Protein AF-A0A3M1HVM3-F1 (afdb_monomer_lite)

Foldseek 3Di:
DPPPPDPVVLVVVLVVVLVVLCCCQLPVVCVVVPDDPPCNVVSNVVSVVVNVVSVPCSPVSVVVVVVVVVVVVVVVVVCVVVVVVCCCVVPVVVVVVVCVVVVDDPPPPDDDPPDPDPDDDDDDDDPCPVVPPD

Sequence (134 aa):
MELEVNEKVLKQFGLTLAGILAGVLGVILPSLRAESLAWKPVWVALGAAFGLWAWIAPGSLAGVYRGWMRVAHLISGVVNRVFLAVLFFGMITPIGLVRRLRNRDPLGLAWDPEAKSYRVPSCAREKDHFRRMF

Secondary structure (DSSP, 8-state):
------HHHHHHHHHHHHHHHHHIIIIIHHHHSTT-TTSHHHHHHHHHHHHHHHHH-HHHHHHHHHHHHHHHHHHHHHHHHHHHHHHIIIIIHHHHHHHHHTT--TT--S--TT-S--PPPPP---GGGGGG--

pLDDT: mean 73.12, std 12.64, range [44.16, 96.69]

Radius of gyration: 31.17 Å; chains: 1; bounding box: 80×46×60 Å

Structure (mmCIF, N/CA/C/O backbone):
data_AF-A0A3M1HVM3-F1
#
_entry.id   AF-A0A3M1HVM3-F1
#
loop_
_atom_site.group_PDB
_atom_site.id
_atom_site.type_symbol
_atom_site.label_atom_id
_atom_site.label_alt_id
_atom_site.label_comp_id
_atom_site.label_asym_id
_atom_site.label_entity_id
_atom_site.label_seq_id
_atom_site.pdbx_PDB_ins_code
_atom_site.Cartn_x
_atom_site.Cartn_y
_atom_site.Cartn_z
_atom_site.occupancy
_atom_site.B_iso_or_equiv
_atom_site.auth_seq_id
_atom_site.auth_comp_id
_atom_site.auth_asym_id
_atom_site.auth_atom_id
_atom_site.pdbx_PDB_model_num
ATOM 1 N N . MET A 1 1 ? -8.942 5.603 -16.945 1.00 44.16 1 MET A N 1
ATOM 2 C CA . MET A 1 1 ? -7.733 6.339 -16.533 1.00 44.16 1 MET A CA 1
ATOM 3 C C . MET A 1 1 ? -6.738 6.174 -17.665 1.00 44.16 1 MET A C 1
ATOM 5 O O . MET A 1 1 ? -6.120 5.121 -17.770 1.00 44.16 1 MET A O 1
ATOM 9 N N . GLU A 1 2 ? -6.732 7.119 -18.603 1.00 46.44 2 GLU A N 1
ATOM 10 C CA . GLU A 1 2 ? -5.780 7.113 -19.715 1.00 46.44 2 GLU A CA 1
ATOM 11 C C . GLU A 1 2 ? -4.382 7.284 -19.126 1.00 46.44 2 GLU A C 1
ATOM 13 O O . GLU A 1 2 ? -4.108 8.240 -18.406 1.00 46.44 2 GLU A O 1
ATOM 18 N N . LEU A 1 3 ? -3.525 6.287 -19.331 1.00 57.34 3 LEU A N 1
ATOM 19 C CA . LEU A 1 3 ? -2.133 6.364 -18.920 1.00 57.34 3 LEU A CA 1
ATOM 20 C C . LEU A 1 3 ? -1.447 7.299 -19.915 1.00 57.34 3 LEU A C 1
ATOM 22 O O . LEU A 1 3 ? -0.953 6.833 -20.941 1.00 57.34 3 LEU A O 1
ATOM 26 N N . GLU A 1 4 ? -1.462 8.606 -19.654 1.00 57.22 4 GLU A N 1
ATOM 27 C CA . GLU A 1 4 ? -0.633 9.552 -20.397 1.00 57.22 4 GLU A CA 1
ATOM 28 C C . GLU A 1 4 ? 0.832 9.191 -20.140 1.00 57.22 4 GLU A C 1
ATOM 30 O O . GLU A 1 4 ? 1.435 9.538 -19.121 1.00 57.22 4 GLU A O 1
ATOM 35 N N . VAL A 1 5 ? 1.397 8.397 -21.047 1.00 62.09 5 VAL A N 1
ATOM 36 C CA . VAL A 1 5 ? 2.796 7.987 -20.998 1.00 62.09 5 VAL A CA 1
ATOM 37 C C . VAL A 1 5 ? 3.635 9.212 -21.348 1.00 62.09 5 VAL A C 1
ATOM 39 O O . VAL A 1 5 ? 3.932 9.478 -22.508 1.00 62.09 5 VAL A O 1
ATOM 42 N N . ASN A 1 6 ? 3.983 9.985 -20.323 1.00 71.62 6 ASN A N 1
ATOM 43 C CA . ASN A 1 6 ? 4.845 11.149 -20.448 1.00 71.62 6 ASN A CA 1
ATOM 44 C C . ASN A 1 6 ? 6.315 10.705 -20.491 1.00 71.62 6 ASN A C 1
ATOM 46 O O . ASN A 1 6 ? 6.763 9.890 -19.679 1.00 71.62 6 ASN A O 1
ATOM 50 N N . GLU A 1 7 ? 7.091 11.275 -21.409 1.00 70.94 7 GLU A N 1
ATOM 51 C CA . GLU A 1 7 ? 8.515 10.980 -21.580 1.00 70.94 7 GLU A CA 1
ATOM 52 C C . GLU A 1 7 ? 9.320 11.184 -20.281 1.00 70.94 7 GLU A C 1
ATOM 54 O O . GLU A 1 7 ? 10.226 10.404 -19.977 1.00 70.94 7 GLU A O 1
ATOM 59 N N . LYS A 1 8 ? 8.949 12.177 -19.459 1.00 73.50 8 LYS A N 1
ATOM 60 C CA . LYS A 1 8 ? 9.566 12.407 -18.140 1.00 73.50 8 LYS A CA 1
ATOM 61 C C . LYS A 1 8 ? 9.328 11.243 -17.177 1.00 73.50 8 LYS A C 1
ATOM 63 O O . LYS A 1 8 ? 10.256 10.821 -16.492 1.00 73.50 8 LYS A O 1
ATOM 68 N N . VAL A 1 9 ? 8.108 10.701 -17.157 1.00 72.25 9 VAL A N 1
ATOM 69 C CA . VAL A 1 9 ? 7.723 9.577 -16.287 1.00 72.25 9 VAL A CA 1
ATOM 70 C C . VAL A 1 9 ? 8.465 8.309 -16.698 1.00 72.25 9 VAL A C 1
ATOM 72 O O . VAL A 1 9 ? 8.978 7.592 -15.841 1.00 72.25 9 VAL A O 1
ATOM 75 N N . LEU A 1 10 ? 8.600 8.063 -18.004 1.00 72.00 10 LEU A N 1
ATOM 76 C CA . LEU A 1 10 ? 9.341 6.912 -18.515 1.00 72.00 10 LEU A CA 1
ATOM 77 C C . LEU A 1 10 ? 10.839 6.996 -18.181 1.00 72.00 10 LEU A C 1
ATOM 79 O O . LEU A 1 10 ? 11.426 6.003 -17.751 1.00 72.00 10 LEU A O 1
ATOM 83 N N . LYS A 1 11 ? 11.443 8.187 -18.307 1.00 71.94 11 LYS A N 1
ATOM 84 C CA . LYS A 1 11 ? 12.842 8.426 -17.914 1.00 71.94 11 LYS A CA 1
ATOM 85 C C . LYS A 1 11 ? 13.051 8.242 -16.412 1.00 71.94 11 LYS A C 1
ATOM 87 O O . LYS A 1 11 ? 14.012 7.593 -16.016 1.00 71.94 11 LYS A O 1
ATOM 92 N N . GLN A 1 12 ? 12.147 8.755 -15.579 1.00 75.25 12 GLN A N 1
ATOM 93 C CA . GLN A 1 12 ? 12.228 8.612 -14.123 1.00 75.25 12 GLN A CA 1
ATOM 94 C C . GLN A 1 12 ? 12.024 7.158 -13.669 1.00 75.25 12 GLN A C 1
ATOM 96 O O . GLN A 1 12 ? 12.731 6.684 -12.778 1.00 75.25 12 GLN A O 1
ATOM 101 N N . PHE A 1 13 ? 11.118 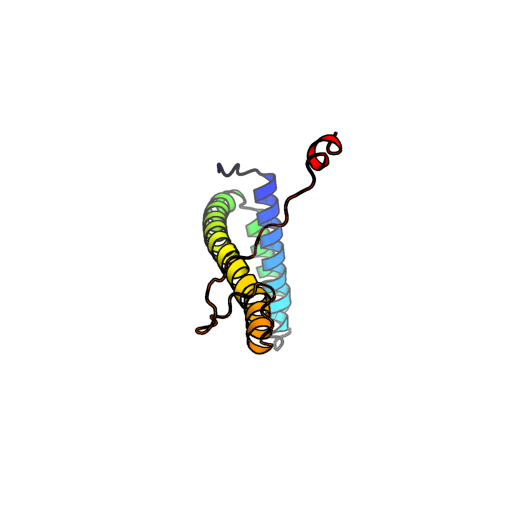6.417 -14.313 1.00 73.75 13 PHE A N 1
ATOM 102 C CA . PHE A 1 13 ? 10.969 4.977 -14.095 1.00 73.75 13 PHE A CA 1
ATOM 103 C C . PHE A 1 13 ? 12.235 4.209 -14.504 1.00 73.75 13 PHE A C 1
ATOM 105 O O . PHE A 1 13 ? 12.733 3.394 -13.734 1.00 73.75 13 PHE A O 1
ATOM 112 N N . GLY A 1 14 ? 12.803 4.512 -15.676 1.00 70.81 14 GLY A N 1
ATOM 113 C CA . GLY A 1 14 ? 14.064 3.922 -16.129 1.00 70.81 14 GLY A CA 1
ATOM 114 C C . GLY A 1 14 ? 15.223 4.197 -15.167 1.00 70.81 14 GLY A C 1
ATOM 115 O O . GLY A 1 14 ? 15.937 3.271 -14.799 1.00 70.81 14 GLY A O 1
ATOM 116 N N . LEU A 1 15 ? 15.361 5.438 -14.687 1.00 75.56 15 LEU A N 1
ATOM 117 C CA . LEU A 1 15 ? 16.385 5.844 -13.713 1.00 75.56 15 LEU A CA 1
ATOM 118 C C . LEU A 1 15 ? 16.221 5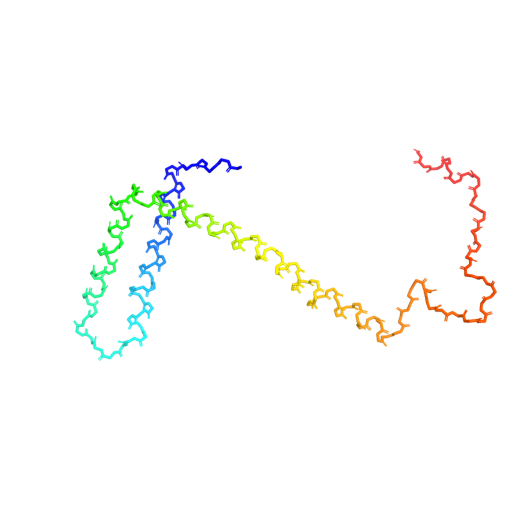.161 -12.351 1.00 75.56 15 LEU A C 1
ATOM 120 O O . LEU A 1 15 ? 17.204 4.698 -11.778 1.00 75.56 15 LEU A O 1
ATOM 124 N N . THR A 1 16 ? 14.994 5.076 -11.831 1.00 78.50 16 THR A N 1
ATOM 125 C CA . THR A 1 16 ? 14.725 4.403 -10.548 1.00 78.50 16 THR A CA 1
ATOM 126 C C . THR A 1 16 ? 14.969 2.901 -10.645 1.00 78.50 16 THR A C 1
ATOM 128 O O . THR A 1 16 ? 15.641 2.339 -9.780 1.00 78.50 16 THR A O 1
ATOM 131 N N . LEU A 1 17 ? 14.513 2.256 -11.722 1.00 71.56 17 LEU A N 1
ATOM 132 C CA . LEU A 1 17 ? 14.756 0.836 -11.966 1.00 71.56 17 LEU A CA 1
ATOM 133 C C . LEU A 1 17 ? 16.249 0.541 -12.175 1.00 71.56 17 LEU A C 1
ATOM 135 O O . LEU A 1 17 ? 16.763 -0.416 -11.599 1.00 71.56 17 LEU A O 1
ATOM 139 N N . ALA A 1 18 ? 16.956 1.38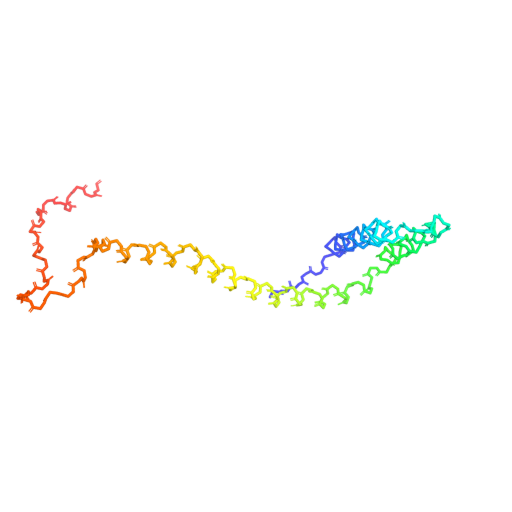0 -12.937 1.00 68.69 18 ALA A N 1
ATOM 140 C CA . ALA A 1 18 ? 18.398 1.268 -13.137 1.00 68.69 18 ALA A CA 1
ATOM 141 C C . ALA A 1 18 ? 19.170 1.466 -11.826 1.00 68.69 18 ALA A C 1
ATOM 143 O O . ALA A 1 18 ? 20.089 0.701 -11.554 1.00 68.69 18 ALA A O 1
ATOM 144 N N . GLY A 1 19 ? 18.774 2.427 -10.985 1.00 75.00 19 GLY A N 1
ATOM 145 C CA . GLY A 1 19 ? 19.372 2.638 -9.665 1.00 75.00 19 GLY A CA 1
ATOM 146 C C . GLY A 1 19 ? 19.176 1.442 -8.730 1.00 75.00 19 GLY A C 1
ATOM 147 O O . GLY A 1 19 ? 20.132 0.995 -8.097 1.00 75.00 19 GLY A O 1
ATOM 148 N N . ILE A 1 20 ? 17.966 0.871 -8.693 1.00 72.19 20 ILE A N 1
ATOM 149 C CA . ILE A 1 20 ? 17.671 -0.334 -7.901 1.00 72.19 20 ILE A CA 1
ATOM 150 C C . ILE A 1 20 ? 18.481 -1.526 -8.420 1.00 72.19 20 ILE A C 1
ATOM 152 O O . ILE A 1 20 ? 19.136 -2.205 -7.633 1.00 72.19 20 ILE A O 1
ATOM 156 N N . LEU A 1 21 ? 18.483 -1.772 -9.732 1.00 67.50 21 LEU A N 1
ATOM 157 C CA . LEU A 1 21 ? 19.240 -2.871 -10.332 1.00 67.50 21 LEU A CA 1
ATOM 158 C C . LEU A 1 21 ? 20.747 -2.704 -10.124 1.00 67.50 21 LEU A C 1
ATOM 160 O O . LEU A 1 21 ? 21.403 -3.668 -9.742 1.00 67.50 21 LEU A O 1
ATOM 164 N N . ALA A 1 22 ? 21.290 -1.500 -10.303 1.00 68.81 22 ALA A N 1
ATOM 165 C CA . ALA A 1 22 ? 22.701 -1.209 -10.063 1.00 68.81 22 ALA A CA 1
ATOM 166 C C . ALA A 1 22 ? 23.080 -1.388 -8.586 1.00 68.81 22 ALA A C 1
ATOM 168 O O . ALA A 1 22 ? 24.133 -1.950 -8.296 1.00 68.81 22 ALA A O 1
ATOM 169 N N . GLY A 1 23 ? 22.221 -0.987 -7.645 1.00 69.69 23 GLY A N 1
ATOM 170 C CA . GLY A 1 23 ? 22.440 -1.228 -6.217 1.00 69.69 23 GLY A CA 1
ATOM 171 C C . GLY A 1 23 ? 22.384 -2.716 -5.855 1.00 69.69 23 GLY A C 1
ATOM 172 O O . GLY A 1 23 ? 23.275 -3.236 -5.183 1.00 69.69 23 GLY A O 1
ATOM 173 N N . VAL A 1 24 ? 21.373 -3.442 -6.339 1.00 67.75 24 VAL A N 1
ATOM 174 C CA . VAL A 1 24 ? 21.189 -4.868 -6.023 1.00 67.75 24 VAL A CA 1
ATOM 175 C C . VAL A 1 24 ? 22.273 -5.734 -6.673 1.00 67.75 24 VAL A C 1
ATOM 177 O O . VAL A 1 24 ? 22.905 -6.539 -5.988 1.00 67.75 24 VAL A O 1
ATOM 180 N N . LEU A 1 25 ? 22.528 -5.560 -7.972 1.00 64.12 25 LEU A N 1
ATOM 181 C CA . LEU A 1 25 ? 23.525 -6.339 -8.718 1.00 64.12 25 LEU A CA 1
ATOM 182 C C . LEU A 1 25 ? 24.958 -5.877 -8.435 1.00 64.12 25 LEU A C 1
ATOM 184 O O . LEU A 1 25 ? 25.861 -6.707 -8.392 1.00 64.12 25 LEU A O 1
ATOM 188 N N . GLY A 1 26 ? 25.170 -4.574 -8.238 1.00 63.25 26 GLY A N 1
ATOM 189 C CA . GLY A 1 26 ? 26.498 -3.987 -8.058 1.00 63.25 26 GLY A CA 1
ATOM 190 C C . GLY A 1 26 ? 26.996 -3.959 -6.615 1.00 63.25 26 GLY A C 1
ATOM 191 O O . GLY A 1 26 ? 28.206 -3.976 -6.408 1.00 63.25 26 GLY A O 1
ATOM 192 N N . VAL A 1 27 ? 26.106 -3.943 -5.616 1.00 64.56 27 VAL A N 1
ATOM 193 C CA . VAL A 1 27 ? 26.496 -3.820 -4.197 1.00 64.56 27 VAL A CA 1
ATOM 194 C C . VAL A 1 27 ? 26.044 -5.025 -3.378 1.00 64.56 27 VAL A C 1
ATOM 196 O O . VAL A 1 27 ? 26.859 -5.616 -2.673 1.00 64.56 27 VAL A O 1
ATOM 199 N N . ILE A 1 28 ? 24.779 -5.443 -3.484 1.00 62.66 28 ILE A N 1
ATOM 200 C CA . ILE A 1 28 ? 24.196 -6.454 -2.580 1.00 62.66 28 ILE A CA 1
ATOM 201 C C . ILE A 1 28 ? 24.640 -7.879 -2.948 1.00 62.66 28 ILE A C 1
ATOM 203 O O . ILE A 1 28 ? 25.125 -8.616 -2.091 1.00 62.66 28 ILE A O 1
ATOM 207 N N . LEU A 1 29 ? 24.543 -8.263 -4.223 1.00 61.84 29 LEU A N 1
ATOM 208 C CA . LEU A 1 29 ? 24.995 -9.571 -4.721 1.00 61.84 29 LEU A CA 1
ATOM 209 C C . LEU A 1 29 ? 26.490 -9.863 -4.472 1.00 61.84 29 LEU A C 1
ATOM 211 O O . LEU A 1 29 ? 26.797 -10.951 -3.977 1.00 61.84 29 LEU A O 1
ATOM 215 N N . PRO A 1 30 ? 27.427 -8.936 -4.753 1.00 61.19 30 PRO A N 1
ATOM 216 C CA . PRO A 1 30 ? 28.842 -9.161 -4.465 1.00 61.19 30 PRO A CA 1
ATOM 217 C C . PRO A 1 30 ? 29.168 -9.115 -2.967 1.00 61.19 30 PRO A C 1
ATOM 219 O O . PRO A 1 30 ? 30.098 -9.796 -2.542 1.00 61.19 30 PRO A O 1
ATOM 222 N N . SER A 1 31 ? 28.395 -8.382 -2.158 1.00 61.62 31 SER A N 1
ATOM 223 C CA . SER A 1 31 ? 28.558 -8.380 -0.695 1.00 61.62 31 SER A CA 1
ATOM 224 C C . SER A 1 31 ? 28.142 -9.704 -0.044 1.00 61.62 31 SER A C 1
ATOM 226 O O . SER A 1 31 ? 28.668 -10.052 1.007 1.00 61.62 31 SER A O 1
ATOM 228 N N . LEU A 1 32 ? 27.243 -10.471 -0.674 1.00 62.62 32 LEU A N 1
ATOM 229 C CA . LEU A 1 32 ? 26.802 -11.786 -0.187 1.00 62.62 32 LEU A CA 1
ATOM 230 C C . LEU A 1 32 ? 27.644 -12.963 -0.716 1.00 62.62 32 LEU A C 1
ATOM 232 O O . LEU A 1 32 ? 27.582 -14.052 -0.154 1.00 62.62 32 LEU A O 1
ATOM 236 N N . ARG A 1 33 ? 28.432 -12.771 -1.784 1.00 58.69 33 ARG A N 1
ATOM 237 C CA . ARG A 1 33 ? 29.336 -13.789 -2.364 1.00 58.69 33 ARG A CA 1
ATOM 238 C C . ARG A 1 33 ? 30.806 -13.358 -2.316 1.00 58.69 33 ARG A C 1
ATOM 240 O O . ARG A 1 33 ? 31.551 -13.501 -3.286 1.00 58.69 33 ARG A O 1
ATOM 247 N N . ALA A 1 34 ? 31.222 -12.798 -1.187 1.00 55.69 34 ALA A N 1
ATOM 248 C CA . ALA A 1 34 ? 32.578 -12.315 -0.973 1.00 55.69 34 ALA A CA 1
ATOM 249 C C . ALA A 1 34 ? 33.557 -13.456 -0.629 1.00 55.69 34 ALA A C 1
ATOM 251 O O . ALA A 1 34 ? 33.963 -13.584 0.515 1.00 55.69 34 ALA A O 1
ATOM 252 N N . GLU A 1 35 ? 33.968 -14.254 -1.619 1.00 54.28 35 GLU A N 1
ATOM 253 C CA . GLU A 1 35 ? 35.115 -15.184 -1.475 1.00 54.28 35 GLU A CA 1
ATOM 254 C C . GLU A 1 35 ? 36.134 -15.081 -2.631 1.00 54.28 35 GLU A C 1
ATOM 256 O O . GLU A 1 35 ? 37.256 -15.555 -2.502 1.00 54.28 35 GLU A O 1
ATOM 261 N N . SER A 1 36 ? 35.833 -14.412 -3.757 1.00 48.88 36 SER A N 1
ATOM 262 C CA . SER A 1 36 ? 36.808 -14.263 -4.855 1.00 48.88 36 SER A CA 1
ATOM 263 C C . SER A 1 36 ? 36.989 -12.799 -5.280 1.00 48.88 36 SER A C 1
ATOM 265 O O . SER A 1 36 ? 36.157 -12.164 -5.929 1.00 48.88 36 SER A O 1
ATOM 267 N N . LEU A 1 37 ? 38.118 -12.228 -4.853 1.00 52.50 37 LEU A N 1
ATOM 268 C CA . LEU A 1 37 ? 38.507 -10.830 -5.066 1.00 52.50 37 LEU A CA 1
ATOM 269 C C . LEU A 1 37 ? 38.830 -10.517 -6.546 1.00 52.50 37 LEU A C 1
ATOM 271 O O . LEU A 1 37 ? 38.874 -9.351 -6.928 1.00 52.50 37 LEU A O 1
ATOM 275 N N . ALA A 1 38 ? 38.991 -11.541 -7.393 1.00 59.09 38 ALA A N 1
ATOM 276 C CA . ALA A 1 38 ? 39.436 -11.415 -8.783 1.00 59.09 38 ALA A CA 1
ATOM 277 C C . ALA A 1 38 ? 38.325 -11.059 -9.795 1.00 59.09 38 ALA A C 1
ATOM 279 O O . ALA A 1 38 ? 38.620 -10.491 -10.844 1.00 59.09 38 ALA A O 1
ATOM 280 N N . TRP A 1 39 ? 37.046 -11.341 -9.506 1.00 55.25 39 TRP A N 1
ATOM 281 C CA . TRP A 1 39 ? 35.943 -11.108 -10.460 1.00 55.25 39 TRP A CA 1
ATOM 282 C C . TRP A 1 39 ? 35.096 -9.859 -10.196 1.00 55.25 39 TRP A C 1
ATOM 284 O O . TRP A 1 39 ? 34.221 -9.534 -10.999 1.00 55.25 39 TRP A O 1
ATOM 294 N N . LYS A 1 40 ? 35.396 -9.091 -9.142 1.00 55.97 40 LYS A N 1
ATOM 295 C CA . LYS A 1 40 ? 34.717 -7.820 -8.828 1.00 55.97 40 LYS A CA 1
ATOM 296 C C . LYS A 1 40 ? 34.581 -6.838 -10.012 1.00 55.97 40 LYS A C 1
ATOM 298 O O . LYS A 1 40 ? 33.478 -6.321 -10.182 1.00 55.97 40 LYS A O 1
ATOM 303 N N . PRO A 1 41 ? 35.601 -6.587 -10.864 1.00 62.88 41 PRO A N 1
ATOM 304 C CA . PRO A 1 41 ? 35.450 -5.623 -11.958 1.00 62.88 41 PRO A CA 1
ATOM 305 C C . PRO A 1 41 ? 34.505 -6.109 -13.066 1.00 62.88 41 PRO A C 1
ATOM 307 O O . PRO A 1 41 ? 33.835 -5.292 -13.688 1.00 62.88 41 PRO A O 1
ATOM 310 N N . VAL A 1 42 ? 34.385 -7.425 -13.279 1.00 64.19 42 VAL A N 1
ATOM 311 C CA . VAL A 1 42 ? 33.488 -8.002 -14.297 1.00 64.19 42 VAL A CA 1
ATOM 312 C C . VAL A 1 42 ? 32.027 -7.832 -13.890 1.00 64.19 42 VAL A C 1
ATOM 314 O O . VAL A 1 42 ? 31.198 -7.464 -14.716 1.00 64.19 42 VAL A O 1
ATOM 317 N N . TRP A 1 43 ? 31.710 -8.021 -12.608 1.00 61.06 43 TRP A N 1
ATOM 318 C CA . TRP A 1 43 ? 30.356 -7.804 -12.089 1.00 61.06 43 TRP A CA 1
ATOM 319 C C . TRP A 1 43 ? 29.959 -6.325 -12.097 1.00 61.06 43 TRP A C 1
ATOM 321 O O . TRP A 1 43 ? 28.826 -5.998 -12.448 1.00 61.06 43 TRP A O 1
ATOM 331 N N . VAL A 1 44 ? 30.901 -5.426 -11.795 1.00 62.47 44 VAL A N 1
ATOM 332 C CA . VAL A 1 44 ? 30.688 -3.975 -11.915 1.00 62.47 44 VAL A CA 1
ATOM 333 C C . VAL A 1 44 ? 30.491 -3.568 -13.379 1.00 62.47 44 VAL A C 1
ATOM 335 O O . VAL A 1 44 ? 29.563 -2.821 -13.677 1.00 62.47 44 VAL A O 1
ATOM 338 N N . ALA A 1 45 ? 31.294 -4.100 -14.306 1.00 64.81 45 ALA A N 1
ATOM 339 C CA . ALA A 1 45 ? 31.147 -3.847 -15.739 1.00 64.81 45 ALA A CA 1
ATOM 340 C C . ALA A 1 45 ? 29.831 -4.406 -16.301 1.00 64.81 45 ALA A C 1
ATOM 342 O O . ALA A 1 45 ? 29.198 -3.756 -17.127 1.00 64.81 45 ALA A O 1
ATOM 343 N N . LEU A 1 46 ? 29.376 -5.568 -15.823 1.00 64.19 46 LEU A N 1
ATOM 344 C CA . LEU A 1 46 ? 28.102 -6.161 -16.228 1.00 64.19 46 LEU A CA 1
ATOM 345 C C . LEU A 1 46 ? 26.908 -5.360 -15.687 1.00 64.19 46 LEU A C 1
ATOM 347 O O . LEU A 1 46 ? 25.960 -5.109 -16.428 1.00 64.19 46 LEU A O 1
ATOM 351 N N . GLY A 1 47 ? 26.976 -4.892 -14.436 1.00 62.50 47 GLY A N 1
ATOM 352 C CA . GLY A 1 47 ? 25.986 -3.975 -13.863 1.00 62.50 47 GLY A CA 1
ATOM 353 C C . GLY A 1 47 ? 25.947 -2.628 -14.590 1.00 62.50 47 GLY A C 1
ATOM 354 O O . GLY A 1 47 ? 24.868 -2.116 -14.882 1.00 62.50 47 GLY A O 1
ATOM 355 N N . ALA A 1 48 ? 27.113 -2.092 -14.961 1.00 63.47 48 ALA A N 1
ATOM 356 C CA . ALA A 1 48 ? 27.227 -0.875 -15.760 1.00 63.47 48 ALA A CA 1
ATOM 357 C C . ALA A 1 48 ? 26.699 -1.066 -17.191 1.00 63.47 48 ALA A C 1
ATOM 359 O O . ALA A 1 48 ? 25.998 -0.193 -17.690 1.00 63.47 48 ALA A O 1
ATOM 360 N N . ALA A 1 49 ? 26.961 -2.211 -17.830 1.00 65.25 49 ALA A N 1
ATOM 361 C CA . ALA A 1 49 ? 26.432 -2.549 -19.151 1.00 65.25 49 ALA A CA 1
ATOM 362 C C . ALA A 1 49 ? 24.904 -2.704 -19.130 1.00 65.25 49 ALA A C 1
ATOM 364 O O . ALA A 1 49 ? 24.226 -2.213 -20.030 1.00 65.25 49 ALA A O 1
ATOM 365 N N . PHE A 1 50 ? 24.344 -3.308 -18.077 1.00 63.06 50 PHE A N 1
ATOM 366 C CA . PHE A 1 50 ? 22.894 -3.380 -17.879 1.00 63.06 50 PHE A CA 1
ATOM 367 C C . PHE A 1 50 ? 22.278 -2.001 -17.604 1.00 63.06 50 PHE A C 1
ATOM 369 O O . PHE A 1 50 ? 21.221 -1.678 -18.145 1.00 63.06 50 PHE A O 1
ATOM 376 N N . GLY A 1 51 ? 22.958 -1.163 -16.816 1.00 62.75 51 GLY A N 1
ATOM 377 C CA . GLY A 1 51 ? 22.576 0.232 -16.592 1.00 62.75 51 GLY A CA 1
ATOM 378 C C . GLY A 1 51 ? 22.612 1.065 -17.877 1.00 62.75 51 GLY A C 1
ATOM 379 O O . GLY A 1 51 ? 21.677 1.818 -18.146 1.00 62.75 51 GLY A O 1
ATOM 380 N N . LEU A 1 52 ? 23.633 0.876 -18.719 1.00 62.69 52 LEU A N 1
ATOM 381 C CA . LEU A 1 52 ? 23.721 1.492 -20.046 1.00 62.69 52 LEU A CA 1
ATOM 382 C C . LEU A 1 52 ? 22.618 0.982 -20.975 1.00 62.69 52 LEU A C 1
ATOM 384 O O . LEU A 1 52 ? 22.038 1.761 -21.724 1.00 62.69 52 LEU A O 1
ATOM 388 N N . TRP A 1 53 ? 22.287 -0.307 -20.921 1.00 61.88 53 TRP A N 1
ATOM 389 C CA . TRP A 1 53 ? 21.213 -0.870 -21.735 1.00 61.88 53 TRP A CA 1
ATOM 390 C C . TRP A 1 53 ? 19.842 -0.308 -21.335 1.00 61.88 53 TRP A C 1
ATOM 392 O O . TRP A 1 53 ? 19.037 0.037 -22.204 1.00 61.88 53 TRP A O 1
ATOM 402 N N . ALA A 1 54 ? 19.616 -0.108 -20.033 1.00 58.22 54 ALA A N 1
ATOM 403 C CA . ALA A 1 54 ? 18.447 0.600 -19.514 1.00 58.22 54 ALA A CA 1
ATOM 404 C C . ALA A 1 54 ? 18.409 2.082 -19.943 1.00 58.22 54 ALA A C 1
ATOM 406 O O . ALA A 1 54 ? 17.325 2.644 -20.103 1.00 58.22 54 ALA A O 1
ATOM 407 N N . TRP A 1 55 ? 19.572 2.702 -20.170 1.00 56.88 55 TRP A N 1
ATOM 408 C CA . TRP A 1 55 ? 19.699 4.083 -20.649 1.00 56.88 55 TRP A CA 1
ATOM 409 C C . TRP A 1 55 ? 19.462 4.222 -22.163 1.00 56.88 55 TRP A C 1
ATOM 411 O O . TRP A 1 55 ? 18.847 5.190 -22.607 1.00 56.88 55 TRP A O 1
ATOM 421 N N . ILE A 1 56 ? 19.944 3.271 -22.970 1.00 58.06 56 ILE A N 1
ATOM 422 C CA . ILE A 1 56 ? 19.998 3.381 -24.441 1.00 58.06 56 ILE A CA 1
ATOM 423 C C . ILE A 1 56 ? 18.672 2.996 -25.119 1.00 58.06 56 ILE A C 1
ATOM 425 O O . ILE A 1 56 ? 18.384 3.490 -26.208 1.00 58.06 56 ILE A O 1
ATOM 429 N N . ALA A 1 57 ? 17.828 2.168 -24.491 1.00 52.28 57 ALA A N 1
ATOM 430 C CA . ALA A 1 57 ? 16.577 1.691 -25.094 1.00 52.28 57 ALA A CA 1
ATOM 431 C C . ALA A 1 57 ? 15.304 2.089 -24.305 1.00 52.28 57 ALA A C 1
ATOM 433 O O . ALA A 1 57 ? 14.555 1.220 -23.855 1.00 52.28 57 ALA A O 1
ATOM 434 N N . PRO A 1 58 ? 14.972 3.390 -24.177 1.00 54.66 58 PRO A N 1
ATOM 435 C CA . PRO A 1 58 ? 13.721 3.823 -23.545 1.00 54.66 58 PRO A CA 1
ATOM 436 C C . PRO A 1 58 ? 12.467 3.359 -24.320 1.00 54.66 58 PRO A C 1
ATOM 438 O O . PRO A 1 58 ? 11.403 3.179 -23.730 1.00 54.66 58 PRO A O 1
ATOM 441 N N . GLY A 1 59 ? 12.583 3.104 -25.631 1.00 55.31 59 GLY A N 1
ATOM 442 C CA . GLY A 1 59 ? 11.472 2.653 -26.481 1.00 55.31 59 GLY A CA 1
ATOM 443 C C . GLY A 1 59 ? 10.953 1.243 -26.162 1.00 55.31 59 GLY A C 1
ATOM 444 O O . GLY A 1 59 ? 9.743 1.018 -26.200 1.00 55.31 59 GLY A O 1
ATOM 445 N N . SER A 1 60 ? 11.824 0.303 -25.774 1.00 59.53 60 SER A N 1
ATOM 446 C CA . SER A 1 60 ? 11.398 -1.031 -25.312 1.00 59.53 60 SER A CA 1
ATOM 447 C C . SER A 1 60 ? 10.852 -0.981 -23.879 1.00 59.53 60 SER A C 1
ATOM 449 O O . SER A 1 60 ? 9.898 -1.694 -23.547 1.00 59.53 60 SER A O 1
ATOM 451 N N . LEU A 1 61 ? 11.374 -0.062 -23.055 1.00 58.19 61 LEU A N 1
ATOM 452 C CA . LEU A 1 61 ? 10.871 0.221 -21.710 1.00 58.19 61 LEU A CA 1
ATOM 453 C C . LEU A 1 61 ? 9.421 0.715 -21.714 1.00 58.19 61 LEU A C 1
ATOM 455 O O . LEU A 1 61 ? 8.706 0.436 -20.761 1.00 58.19 61 LEU A O 1
ATOM 459 N N . ALA A 1 62 ? 8.938 1.383 -22.765 1.00 61.91 62 ALA A N 1
ATOM 460 C CA . ALA A 1 62 ? 7.542 1.832 -22.838 1.00 61.91 62 ALA A CA 1
ATOM 461 C C . ALA A 1 62 ? 6.527 0.667 -22.884 1.00 61.91 62 ALA A C 1
ATOM 463 O O . ALA A 1 62 ? 5.397 0.790 -22.395 1.00 61.91 62 ALA A O 1
ATOM 464 N N . GLY A 1 63 ? 6.904 -0.470 -23.478 1.00 66.81 63 GLY A N 1
ATOM 465 C CA . GLY A 1 63 ? 6.096 -1.695 -23.469 1.00 66.81 63 GLY A CA 1
ATOM 466 C C . GLY A 1 63 ? 6.101 -2.365 -22.095 1.00 66.81 63 GLY A C 1
ATOM 467 O O . GLY A 1 63 ? 5.041 -2.677 -21.547 1.00 66.81 63 GLY A O 1
ATOM 468 N N . VAL A 1 64 ? 7.293 -2.499 -21.506 1.00 71.44 64 VAL A N 1
ATOM 469 C CA . VAL A 1 64 ? 7.493 -3.078 -20.168 1.00 71.44 64 VAL A CA 1
ATOM 470 C C . VAL A 1 64 ? 6.819 -2.231 -19.092 1.00 71.44 64 VAL A C 1
ATOM 472 O O . VAL A 1 64 ? 6.105 -2.776 -18.260 1.00 71.44 64 VAL A O 1
ATOM 475 N N . TYR A 1 65 ? 6.958 -0.906 -19.146 1.00 72.62 65 TYR A N 1
ATOM 476 C CA . TYR A 1 65 ? 6.324 0.040 -18.231 1.00 72.62 65 TYR A CA 1
ATOM 477 C C . TYR A 1 65 ? 4.805 -0.117 -18.241 1.00 72.62 65 TYR A C 1
ATOM 479 O O . TYR A 1 65 ? 4.196 -0.236 -17.184 1.00 72.62 65 TYR A O 1
ATOM 487 N N . ARG A 1 66 ? 4.174 -0.213 -19.419 1.00 73.12 66 ARG A N 1
ATOM 488 C CA . ARG A 1 66 ? 2.720 -0.434 -19.503 1.00 73.12 66 ARG A CA 1
ATOM 489 C C . ARG A 1 66 ? 2.293 -1.772 -18.897 1.00 73.12 66 ARG A C 1
ATOM 491 O O . ARG A 1 66 ? 1.277 -1.821 -18.205 1.00 73.12 66 ARG A O 1
ATOM 498 N N . GLY A 1 67 ? 3.046 -2.846 -19.139 1.00 79.00 67 GLY A N 1
ATOM 499 C CA . GLY A 1 67 ? 2.791 -4.149 -18.514 1.00 79.00 67 GLY A CA 1
ATOM 500 C C . GLY A 1 67 ? 2.955 -4.099 -16.993 1.00 79.00 67 GLY A C 1
ATOM 501 O O . GLY A 1 67 ? 2.062 -4.506 -16.253 1.00 79.00 67 GLY A O 1
ATOM 502 N N . TRP A 1 68 ? 4.056 -3.509 -16.535 1.00 79.06 68 TRP A N 1
ATOM 503 C CA . TRP A 1 68 ? 4.383 -3.333 -15.126 1.00 79.06 68 TRP A CA 1
ATOM 504 C C . TRP A 1 68 ? 3.349 -2.481 -14.392 1.00 79.06 68 TRP A C 1
ATOM 506 O O . TRP A 1 68 ? 2.897 -2.861 -13.318 1.00 79.06 68 TRP A O 1
ATOM 516 N N . MET A 1 69 ? 2.895 -1.380 -14.992 1.00 82.44 69 MET A N 1
ATOM 517 C CA . MET A 1 69 ? 1.865 -0.519 -14.410 1.00 82.44 69 MET A CA 1
ATOM 518 C C . MET A 1 69 ? 0.522 -1.239 -14.269 1.00 82.44 69 MET A C 1
ATOM 520 O O . MET A 1 69 ? -0.165 -1.042 -13.270 1.00 82.44 69 MET A O 1
ATOM 524 N N . ARG A 1 70 ? 0.150 -2.126 -15.205 1.00 83.00 70 ARG A N 1
ATOM 525 C CA . ARG A 1 70 ? -1.051 -2.970 -15.041 1.00 83.00 70 ARG A CA 1
ATOM 526 C C . ARG A 1 70 ? -0.920 -3.907 -13.846 1.00 83.00 70 ARG A C 1
ATOM 528 O O . ARG A 1 70 ? -1.853 -4.010 -13.055 1.00 83.00 70 ARG A O 1
ATOM 535 N N . VAL A 1 71 ? 0.236 -4.550 -13.691 1.00 85.00 71 VAL A N 1
ATOM 536 C CA . VAL A 1 71 ? 0.512 -5.412 -12.534 1.00 85.00 71 VAL A CA 1
ATOM 537 C C . VAL A 1 71 ? 0.489 -4.595 -11.241 1.00 85.00 71 VAL A C 1
ATOM 539 O O . VAL A 1 71 ? -0.187 -4.982 -10.292 1.00 85.00 71 VAL A O 1
ATOM 542 N N . ALA A 1 72 ? 1.134 -3.428 -11.222 1.00 86.31 72 ALA A N 1
ATOM 543 C CA . ALA A 1 72 ? 1.129 -2.517 -10.082 1.00 86.31 72 ALA A CA 1
ATOM 544 C C . ALA A 1 72 ? -0.294 -2.078 -9.700 1.00 86.31 72 ALA A C 1
ATOM 546 O O . ALA A 1 72 ? -0.617 -2.039 -8.516 1.00 86.31 72 ALA A O 1
ATOM 547 N N . HIS A 1 73 ? -1.173 -1.824 -10.674 1.00 86.44 73 HIS A N 1
ATOM 548 C CA . HIS A 1 73 ? -2.582 -1.525 -10.411 1.00 86.44 73 HIS A CA 1
ATOM 549 C C . HIS A 1 73 ? -3.334 -2.702 -9.782 1.00 86.44 73 HIS A C 1
ATOM 551 O O . HIS A 1 73 ? -4.075 -2.502 -8.818 1.00 86.44 73 HIS A O 1
ATOM 557 N N . LEU A 1 74 ? -3.136 -3.925 -10.284 1.00 88.00 74 LEU A N 1
ATOM 558 C CA . LEU A 1 74 ? -3.754 -5.122 -9.702 1.00 88.00 74 LEU A CA 1
ATOM 559 C C . LEU A 1 74 ? -3.273 -5.351 -8.266 1.00 88.00 74 LEU A C 1
ATOM 561 O O . LEU A 1 74 ? -4.088 -5.554 -7.364 1.00 88.00 74 LEU A O 1
ATOM 565 N N . ILE A 1 75 ? -1.960 -5.245 -8.046 1.00 90.38 75 ILE A N 1
ATOM 566 C CA . ILE A 1 75 ? -1.350 -5.351 -6.719 1.00 90.38 75 ILE A CA 1
ATOM 567 C C . ILE A 1 75 ? -1.907 -4.265 -5.801 1.00 90.38 75 ILE A C 1
ATOM 569 O O . ILE A 1 75 ? -2.334 -4.577 -4.697 1.00 90.38 75 ILE A O 1
ATOM 573 N N . SER A 1 76 ? -1.973 -3.013 -6.256 1.00 88.06 76 SER A N 1
ATOM 574 C CA . SER A 1 76 ? -2.504 -1.893 -5.471 1.00 88.06 76 SER A CA 1
ATOM 575 C C . SER A 1 76 ? -3.951 -2.135 -5.024 1.00 88.06 76 SER A C 1
ATOM 577 O O . SER A 1 76 ? -4.291 -1.872 -3.869 1.00 88.06 76 SER A O 1
ATOM 579 N N . GLY A 1 77 ? -4.785 -2.730 -5.884 1.00 88.88 77 GLY A N 1
ATOM 580 C CA . GLY A 1 77 ? -6.148 -3.124 -5.524 1.00 88.88 77 GLY A CA 1
ATOM 581 C C . GLY A 1 77 ? -6.202 -4.154 -4.390 1.00 88.88 77 GLY A C 1
ATOM 582 O O . GLY A 1 77 ? -7.048 -4.046 -3.499 1.00 88.88 77 GLY A O 1
ATOM 583 N N . VAL A 1 78 ? -5.288 -5.128 -4.388 1.00 93.56 78 VAL A N 1
ATOM 584 C CA . VAL A 1 78 ? -5.165 -6.116 -3.303 1.00 93.56 78 VAL A CA 1
ATOM 585 C C . VAL A 1 78 ? -4.590 -5.471 -2.044 1.00 93.56 78 VAL A C 1
ATOM 587 O O . VAL A 1 78 ? -5.163 -5.629 -0.969 1.00 93.56 78 VAL A O 1
ATOM 590 N N . VAL A 1 79 ? -3.509 -4.699 -2.173 1.00 94.06 79 VAL A N 1
ATOM 591 C CA . VAL A 1 79 ? -2.830 -4.021 -1.060 1.00 94.06 79 VAL A CA 1
ATOM 592 C C . VAL A 1 79 ? -3.796 -3.127 -0.301 1.00 94.06 79 VAL A C 1
ATOM 594 O O . VAL A 1 79 ? -3.838 -3.212 0.919 1.00 94.06 79 VAL A O 1
ATOM 597 N N . ASN A 1 80 ? -4.626 -2.335 -0.984 1.00 93.44 80 ASN A N 1
ATOM 598 C CA . ASN A 1 80 ? -5.586 -1.463 -0.307 1.00 93.44 80 ASN A CA 1
ATOM 599 C C . ASN A 1 80 ? -6.594 -2.259 0.546 1.00 93.44 80 ASN A C 1
ATOM 601 O O . ASN A 1 80 ? -6.893 -1.891 1.680 1.00 93.44 80 ASN A O 1
ATOM 605 N N . ARG A 1 81 ? -7.081 -3.399 0.037 1.00 94.56 81 ARG A N 1
ATOM 606 C CA . ARG A 1 81 ? -8.006 -4.280 0.774 1.00 94.56 81 ARG A CA 1
ATOM 607 C C . ARG A 1 81 ? -7.325 -4.952 1.960 1.00 94.56 81 ARG A C 1
ATOM 609 O O . ARG A 1 81 ? -7.893 -4.988 3.046 1.00 94.56 81 ARG A O 1
ATOM 616 N N . VAL A 1 82 ? -6.113 -5.464 1.756 1.00 96.25 82 VAL A N 1
ATOM 617 C CA . VAL A 1 82 ? -5.317 -6.095 2.815 1.00 96.25 82 VAL A CA 1
ATOM 618 C C . VAL A 1 82 ? -4.969 -5.076 3.892 1.00 96.25 82 VAL A C 1
ATOM 620 O O . VAL A 1 82 ? -5.107 -5.379 5.068 1.00 96.25 82 VAL A O 1
ATOM 623 N N . PHE A 1 83 ? -4.589 -3.858 3.516 1.00 96.50 83 PHE A N 1
ATOM 624 C CA . PHE A 1 83 ? -4.270 -2.789 4.455 1.00 96.50 83 PHE A CA 1
ATOM 625 C C . PHE A 1 83 ? -5.473 -2.440 5.337 1.00 96.50 83 PHE A C 1
ATOM 627 O O . PHE A 1 83 ? -5.353 -2.417 6.561 1.00 96.50 83 PHE A O 1
ATOM 634 N N . LEU A 1 84 ? -6.656 -2.268 4.734 1.00 95.94 84 LEU A N 1
ATOM 635 C CA . LEU A 1 84 ? -7.903 -2.071 5.478 1.00 95.94 84 LEU A CA 1
ATOM 636 C C . LEU A 1 84 ? -8.226 -3.259 6.392 1.00 95.94 84 LEU A C 1
ATOM 638 O O . LEU A 1 84 ? -8.599 -3.050 7.545 1.00 95.94 84 LEU A O 1
ATOM 642 N N . ALA A 1 85 ? -8.054 -4.493 5.912 1.00 96.06 85 ALA A N 1
ATOM 643 C CA . ALA A 1 85 ? -8.270 -5.689 6.720 1.00 96.06 85 ALA A CA 1
ATOM 644 C C . ALA A 1 85 ? -7.308 -5.739 7.916 1.00 96.06 85 ALA A C 1
ATOM 646 O O . ALA A 1 85 ? -7.746 -5.947 9.042 1.00 96.06 85 ALA A O 1
ATOM 647 N N . VAL A 1 86 ? -6.017 -5.485 7.705 1.00 96.69 86 VAL A N 1
ATOM 648 C CA . VAL A 1 86 ? -5.007 -5.463 8.770 1.00 96.69 86 VAL A CA 1
ATOM 649 C C . VAL A 1 86 ? -5.307 -4.369 9.789 1.00 96.69 86 VAL A C 1
ATOM 651 O O . VAL A 1 86 ? -5.245 -4.636 10.983 1.00 96.69 86 VAL A O 1
ATOM 654 N N . LEU A 1 87 ? -5.691 -3.163 9.365 1.00 96.25 87 LEU A N 1
ATOM 655 C CA . LEU A 1 87 ? -6.090 -2.104 10.298 1.00 96.25 87 LEU A CA 1
ATOM 656 C C . LEU A 1 87 ? -7.339 -2.488 11.099 1.00 96.25 87 LEU A C 1
ATOM 658 O O . LEU A 1 87 ? -7.385 -2.319 12.320 1.00 96.25 87 LEU A O 1
ATOM 662 N N . PHE A 1 88 ? -8.352 -3.034 10.428 1.00 95.12 88 PHE A N 1
ATOM 663 C CA . PHE A 1 88 ? -9.593 -3.425 11.081 1.00 95.12 88 PHE A CA 1
ATOM 664 C C . PHE A 1 88 ? -9.378 -4.580 12.066 1.00 95.12 88 PHE A C 1
ATOM 666 O O . PHE A 1 88 ? -9.799 -4.493 13.219 1.00 95.12 88 PHE A O 1
ATOM 673 N N . PHE A 1 89 ? -8.703 -5.649 11.654 1.00 94.94 89 PHE A N 1
ATOM 674 C CA . PHE A 1 89 ? -8.470 -6.823 12.495 1.00 94.94 89 PHE A CA 1
ATOM 675 C C . PHE A 1 89 ? -7.327 -6.632 13.497 1.00 94.94 89 PHE A C 1
ATOM 677 O O . PHE A 1 89 ? -7.352 -7.249 14.557 1.00 94.94 89 PHE A O 1
ATOM 684 N N . GLY A 1 90 ? -6.363 -5.760 13.207 1.00 95.44 90 GLY A N 1
ATOM 685 C CA . GLY A 1 90 ? -5.203 -5.492 14.057 1.00 95.44 90 GLY A CA 1
ATOM 686 C C . GLY A 1 90 ? -5.414 -4.390 15.095 1.00 95.44 90 GLY A C 1
ATOM 687 O O . GLY A 1 90 ? -4.843 -4.477 16.177 1.00 95.44 90 GLY A O 1
ATOM 688 N N . MET A 1 91 ? -6.239 -3.374 14.816 1.00 93.94 91 MET A N 1
ATOM 689 C CA . MET A 1 91 ? -6.530 -2.294 15.777 1.00 93.94 91 MET A CA 1
ATOM 690 C C . MET A 1 91 ? -7.992 -2.276 16.219 1.00 93.94 91 MET A C 1
ATOM 692 O O . MET A 1 91 ? -8.276 -2.357 17.411 1.00 93.94 91 MET A O 1
ATOM 696 N N . ILE A 1 92 ? -8.940 -2.174 15.285 1.00 93.06 92 ILE A N 1
ATOM 697 C CA . ILE A 1 92 ? -10.351 -1.920 15.634 1.00 93.06 92 ILE A CA 1
ATOM 698 C C . ILE A 1 92 ? -10.975 -3.123 16.358 1.00 93.06 92 ILE A C 1
ATOM 700 O O . ILE A 1 92 ? -11.601 -2.981 17.410 1.00 93.06 92 ILE A O 1
ATOM 704 N N . THR A 1 93 ? -10.767 -4.321 15.818 1.00 94.06 93 THR A N 1
ATOM 705 C CA . THR A 1 93 ? -11.303 -5.579 16.348 1.00 94.06 93 THR A CA 1
ATOM 706 C C . THR A 1 93 ? -10.804 -5.880 17.762 1.00 94.06 93 THR A C 1
ATOM 708 O O . THR A 1 93 ? -11.650 -6.135 18.621 1.00 94.06 93 THR A O 1
ATOM 711 N N . PRO A 1 94 ? -9.493 -5.815 18.079 1.00 91.31 94 PRO A N 1
ATOM 712 C CA . PRO A 1 94 ? -9.033 -6.068 19.439 1.00 91.31 94 PRO A CA 1
ATOM 713 C C . PRO A 1 94 ? -9.530 -5.016 20.429 1.00 91.31 94 PRO A C 1
ATOM 715 O O . PRO A 1 94 ? -9.859 -5.379 21.553 1.00 91.31 94 PRO A O 1
ATOM 718 N N . ILE A 1 95 ? -9.687 -3.747 20.032 1.00 90.12 95 ILE A N 1
ATOM 719 C CA . ILE A 1 95 ? -10.304 -2.730 20.903 1.00 90.12 95 ILE A CA 1
ATOM 720 C C . ILE A 1 95 ? -11.745 -3.127 21.257 1.00 90.12 95 ILE A C 1
ATOM 722 O O . ILE A 1 95 ? -12.137 -3.083 22.427 1.00 90.12 95 ILE A O 1
ATOM 726 N N . GLY A 1 96 ? -12.530 -3.555 20.264 1.00 86.12 96 GLY A N 1
ATOM 727 C CA . GLY A 1 96 ? -13.887 -4.061 20.478 1.00 86.12 96 GLY A CA 1
ATOM 728 C C . GLY A 1 96 ? -13.918 -5.320 21.349 1.00 86.12 96 GLY A C 1
ATOM 729 O O . GLY A 1 96 ? -14.741 -5.417 22.260 1.00 86.12 96 GLY A O 1
ATOM 730 N N . LEU A 1 97 ? -12.989 -6.252 21.122 1.00 87.62 97 LEU A N 1
ATOM 731 C CA . LEU A 1 97 ? -12.878 -7.498 21.880 1.00 87.62 97 LEU A CA 1
ATOM 732 C C . LEU A 1 97 ? -12.496 -7.240 23.342 1.00 87.62 97 LEU A C 1
ATOM 734 O O . LEU A 1 97 ? -13.145 -7.764 24.242 1.00 87.62 97 LEU A O 1
ATOM 738 N N . VAL A 1 98 ? -11.512 -6.374 23.593 1.00 89.06 98 VAL A N 1
ATOM 739 C CA . VAL A 1 98 ? -11.123 -5.941 24.944 1.00 89.06 98 VAL A CA 1
ATOM 740 C C . VAL A 1 98 ? -12.293 -5.251 25.640 1.00 89.06 98 VAL A C 1
ATOM 742 O O . VAL A 1 98 ? -12.569 -5.528 26.808 1.00 89.06 98 VAL A O 1
ATOM 745 N N . ARG A 1 99 ? -13.034 -4.387 24.936 1.00 82.88 99 ARG A N 1
ATOM 746 C CA . ARG A 1 99 ? -14.230 -3.739 25.492 1.00 82.88 99 ARG A CA 1
ATOM 747 C C . ARG A 1 99 ? -15.325 -4.755 25.839 1.00 82.88 99 ARG A C 1
ATOM 749 O O . ARG A 1 99 ? -15.951 -4.606 26.889 1.00 82.88 99 ARG A O 1
ATOM 756 N N . ARG A 1 100 ? -15.514 -5.785 25.006 1.00 79.75 100 ARG A N 1
ATOM 757 C CA . ARG A 1 100 ? -16.448 -6.894 25.254 1.00 79.75 100 ARG A CA 1
ATOM 758 C C . ARG A 1 100 ? -16.033 -7.717 26.475 1.00 79.75 100 ARG A C 1
ATOM 760 O O . ARG A 1 100 ? -16.872 -7.981 27.325 1.00 79.75 100 ARG A O 1
ATOM 767 N N . LEU A 1 101 ? -14.746 -8.046 26.608 1.00 83.75 101 LEU A N 1
ATOM 768 C CA . LEU A 1 101 ? -14.206 -8.759 27.775 1.00 83.75 101 LEU A CA 1
ATOM 769 C C . LEU A 1 101 ? -14.330 -7.942 29.067 1.00 83.75 101 LEU A C 1
ATOM 771 O O . LEU A 1 101 ? -14.605 -8.497 30.125 1.00 83.75 101 LEU A O 1
ATOM 775 N N . ARG A 1 102 ? -14.188 -6.613 28.993 1.00 82.81 102 ARG A N 1
ATOM 776 C CA . ARG A 1 102 ? -14.343 -5.721 30.154 1.00 82.81 102 ARG A CA 1
ATOM 777 C C . ARG A 1 102 ? -15.807 -5.472 30.547 1.00 82.81 102 ARG A C 1
ATOM 779 O O . ARG A 1 102 ? -16.045 -4.647 31.426 1.00 82.81 102 ARG A O 1
ATOM 786 N N . ASN A 1 103 ? -16.766 -6.123 29.876 1.00 67.88 103 ASN A N 1
ATOM 787 C CA . ASN A 1 103 ? -18.215 -6.012 30.086 1.00 67.88 103 ASN A CA 1
ATOM 788 C C . ASN A 1 103 ? -18.718 -4.555 30.174 1.00 67.88 103 ASN A C 1
ATOM 790 O O . ASN A 1 103 ? -19.675 -4.228 30.874 1.00 67.88 103 ASN A O 1
ATOM 794 N N . ARG A 1 104 ? -18.023 -3.638 29.486 1.00 63.47 104 ARG A N 1
ATOM 79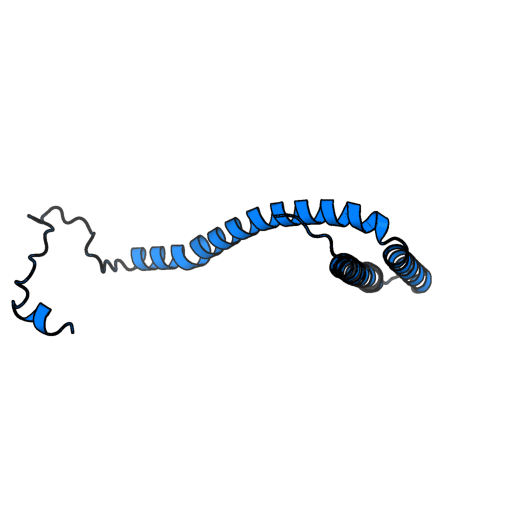5 C CA . ARG A 1 104 ? -18.391 -2.224 29.414 1.00 63.47 104 ARG A CA 1
ATOM 796 C C . ARG A 1 104 ? -19.378 -2.086 28.270 1.00 63.47 104 ARG A C 1
ATOM 798 O O . ARG A 1 104 ? -18.969 -1.980 27.109 1.00 63.47 104 ARG A O 1
ATOM 805 N N . ASP A 1 105 ? -20.655 -2.067 28.622 1.00 67.12 105 ASP A N 1
ATOM 806 C CA . ASP A 1 105 ? -21.755 -1.798 27.707 1.00 67.12 105 ASP A CA 1
ATOM 807 C C . ASP A 1 105 ? -22.234 -0.337 27.824 1.00 67.12 105 ASP A C 1
ATOM 809 O O . ASP A 1 105 ? -23.213 -0.051 28.506 1.00 67.12 105 ASP A O 1
ATOM 813 N N . PRO A 1 106 ? -21.546 0.634 27.193 1.00 64.62 106 PRO A N 1
ATOM 814 C CA . PRO A 1 106 ? -21.973 2.030 27.213 1.00 64.62 106 PRO A CA 1
ATOM 815 C C . PRO A 1 106 ? -23.246 2.282 26.396 1.00 64.62 106 PRO A C 1
ATOM 817 O O . PRO A 1 106 ? -23.741 3.402 26.420 1.00 64.62 106 PRO A O 1
ATOM 820 N N . LEU A 1 107 ? -23.745 1.290 25.647 1.00 67.69 107 LEU A N 1
ATOM 821 C CA . LEU A 1 107 ? -24.992 1.409 24.893 1.00 67.69 107 LEU A CA 1
ATOM 822 C C . LEU A 1 107 ? -26.166 0.704 25.590 1.00 67.69 107 LEU A C 1
ATOM 824 O O . LEU A 1 107 ? -27.295 0.884 25.148 1.00 67.69 107 LEU A O 1
ATOM 828 N N . GLY A 1 108 ? -25.924 -0.057 26.665 1.00 66.69 108 GLY A N 1
ATOM 829 C CA . GLY A 1 108 ? -26.967 -0.799 27.381 1.00 66.69 108 GLY A CA 1
ATOM 830 C C . GLY A 1 108 ? -27.727 -1.779 26.482 1.00 66.69 108 GLY A C 1
ATOM 831 O O . GLY A 1 108 ? -28.934 -1.931 26.634 1.00 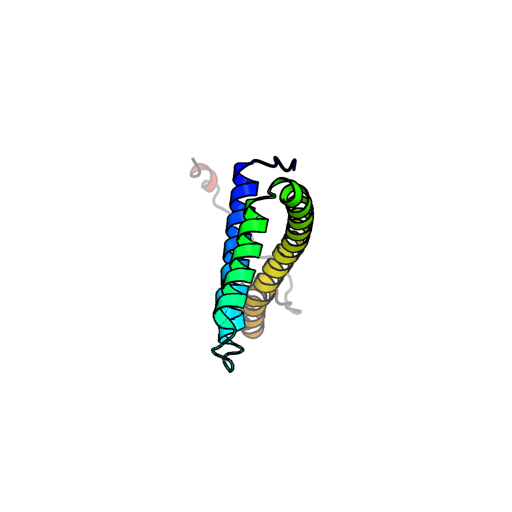66.69 108 GLY A O 1
ATOM 832 N N . LEU A 1 109 ? -27.045 -2.381 25.502 1.00 70.00 109 LEU A N 1
ATOM 833 C CA . LEU A 1 109 ? -27.609 -3.377 24.586 1.00 70.00 109 LEU A CA 1
ATOM 834 C C . LEU A 1 109 ? -27.661 -4.795 25.179 1.00 70.00 109 LEU A C 1
ATOM 836 O O . LEU A 1 109 ? -28.158 -5.711 24.517 1.00 70.00 109 LEU A O 1
ATOM 840 N N . ALA A 1 110 ? -27.119 -5.003 26.379 1.00 71.69 110 ALA A N 1
ATOM 841 C CA . ALA A 1 110 ? -27.253 -6.252 27.106 1.00 71.69 110 ALA A CA 1
ATOM 842 C C . ALA A 1 110 ? -28.740 -6.599 27.279 1.00 71.69 110 ALA A C 1
ATOM 844 O O . ALA A 1 110 ? -29.538 -5.794 27.755 1.00 71.69 110 ALA A O 1
ATOM 845 N N . TRP A 1 111 ? -29.101 -7.811 26.861 1.00 66.12 111 TRP A N 1
ATOM 846 C CA . TRP A 1 111 ? -30.451 -8.333 27.015 1.00 66.12 111 TRP A CA 1
ATOM 847 C C . TRP A 1 111 ? -30.736 -8.601 28.495 1.00 66.12 111 TRP A C 1
ATOM 849 O O . TRP A 1 111 ? -30.084 -9.441 29.113 1.00 66.12 111 TRP A O 1
ATOM 859 N N . ASP A 1 112 ? -31.724 -7.895 29.030 1.00 75.69 112 ASP A N 1
ATOM 860 C CA . ASP A 1 112 ? -32.339 -8.104 30.333 1.00 75.69 112 ASP A CA 1
ATOM 861 C C . ASP A 1 112 ? -33.704 -8.814 30.155 1.00 75.69 112 ASP A C 1
ATOM 863 O O . ASP A 1 112 ? -34.661 -8.208 29.657 1.00 75.69 112 ASP A O 1
ATOM 867 N N . PRO A 1 113 ? -33.817 -10.106 30.513 1.00 76.38 113 PRO A N 1
ATOM 868 C CA . PRO A 1 113 ? -35.063 -10.867 30.403 1.00 76.38 113 PRO A CA 1
ATOM 869 C C . PRO A 1 113 ? -36.180 -10.364 31.329 1.00 76.38 113 PRO A C 1
ATOM 871 O O . PRO A 1 113 ? -37.350 -10.629 31.060 1.00 76.38 113 PRO A O 1
ATOM 874 N N . GLU A 1 114 ? -35.835 -9.649 32.402 1.00 78.81 114 GLU A N 1
ATOM 875 C CA . GLU A 1 114 ? -36.782 -9.129 33.400 1.00 78.81 114 GLU A CA 1
ATOM 876 C C . GLU A 1 114 ? -37.290 -7.718 33.033 1.00 78.81 114 GLU A C 1
ATOM 878 O O . GLU A 1 114 ? -38.252 -7.207 33.620 1.00 78.81 114 GLU A O 1
ATOM 883 N N . ALA A 1 115 ? -36.682 -7.065 32.034 1.00 77.75 115 ALA A N 1
ATOM 884 C CA . ALA A 1 115 ? -37.039 -5.710 31.637 1.00 77.75 115 ALA A CA 1
ATOM 885 C C . ALA A 1 115 ? -38.389 -5.658 30.897 1.00 77.75 115 ALA A C 1
ATOM 887 O O . ALA A 1 115 ? -38.543 -6.141 29.776 1.00 77.75 115 ALA A O 1
ATOM 888 N N . LYS A 1 116 ? -39.367 -4.953 31.483 1.00 78.38 116 LYS A N 1
ATOM 889 C CA . LYS A 1 116 ? -40.699 -4.730 30.880 1.00 78.38 116 LYS A CA 1
ATOM 890 C C . LYS A 1 116 ? -40.663 -3.935 29.565 1.00 78.38 116 LYS A C 1
ATOM 892 O O . LYS A 1 116 ? -41.593 -4.038 28.770 1.00 78.38 116 LYS A O 1
ATOM 897 N N . SER A 1 117 ? -39.648 -3.092 29.352 1.00 77.75 117 SER A N 1
ATOM 898 C CA . SER A 1 117 ? -39.456 -2.299 28.129 1.00 77.75 117 SER A CA 1
ATOM 899 C C . SER A 1 117 ? -38.070 -1.647 28.115 1.00 77.75 117 SER A C 1
ATOM 901 O O . SER A 1 117 ? -37.683 -1.012 29.091 1.00 77.75 117 SER A O 1
ATOM 903 N N . TYR A 1 118 ? -37.366 -1.716 26.982 1.00 81.44 118 TYR A N 1
ATOM 904 C CA . TYR A 1 118 ? -36.074 -1.040 26.757 1.00 81.44 118 TYR A CA 1
ATOM 905 C C . TYR A 1 118 ? -36.213 0.432 26.334 1.00 81.44 118 TYR A C 1
ATOM 907 O O . TYR A 1 118 ? -35.228 1.096 26.012 1.00 81.44 118 TYR A O 1
ATOM 915 N N . ARG A 1 119 ? -37.442 0.961 26.263 1.00 80.69 119 ARG A N 1
ATOM 916 C CA . ARG A 1 119 ? -37.669 2.349 25.843 1.00 80.69 119 ARG A CA 1
ATOM 917 C C . ARG A 1 119 ? -37.201 3.313 26.927 1.00 80.69 119 ARG A C 1
ATOM 919 O O . ARG A 1 119 ? -37.795 3.373 27.999 1.00 80.69 119 ARG A O 1
ATOM 926 N N . VAL A 1 120 ? -36.200 4.126 26.601 1.00 78.56 120 VAL A N 1
ATOM 927 C CA . VAL A 1 120 ? -35.804 5.269 27.428 1.00 78.56 120 VAL A CA 1
ATOM 928 C C . VAL A 1 120 ? -36.812 6.404 27.197 1.00 78.56 120 VAL A C 1
ATOM 930 O O . VAL A 1 120 ? -36.970 6.845 26.053 1.00 78.56 120 VAL A O 1
ATOM 933 N N . PRO A 1 121 ? -37.530 6.876 28.232 1.00 77.94 121 PRO A N 1
ATOM 934 C CA . PRO A 1 121 ? -38.483 7.966 28.080 1.00 77.94 121 PRO A CA 1
ATOM 935 C C . PRO A 1 121 ? -37.746 9.239 27.661 1.00 77.94 121 PRO A C 1
ATOM 937 O O . PRO A 1 121 ? -36.779 9.662 28.293 1.00 77.94 121 PRO A O 1
ATOM 940 N N . SER A 1 122 ? -38.194 9.852 26.566 1.00 75.81 122 SER A N 1
ATOM 941 C CA . SER A 1 122 ? -37.662 11.142 26.133 1.00 75.81 122 SER A CA 1
ATOM 942 C C . SER A 1 122 ? -38.182 12.231 27.068 1.00 75.81 122 SER A C 1
ATOM 944 O O . SER A 1 122 ? -39.392 12.440 27.154 1.00 75.81 122 SER A O 1
ATOM 946 N N . CYS A 1 123 ? -37.288 12.929 27.770 1.00 77.88 123 CYS A N 1
ATOM 947 C CA . CYS A 1 123 ? -37.674 14.104 28.546 1.00 77.88 123 CYS A CA 1
ATOM 948 C C . CYS A 1 123 ? -38.242 15.171 27.602 1.00 77.88 123 CYS A C 1
ATOM 950 O O . CYS A 1 123 ? -37.683 15.419 26.530 1.00 77.88 123 CYS A O 1
ATOM 952 N N . ALA A 1 124 ? -39.347 15.804 28.001 1.00 75.94 124 ALA A N 1
ATOM 953 C CA . ALA A 1 124 ? -39.944 16.893 27.243 1.00 75.94 124 ALA A CA 1
ATOM 954 C C . ALA A 1 124 ? -38.917 18.026 27.099 1.00 75.94 124 ALA A C 1
ATOM 956 O O . ALA A 1 124 ? -38.545 18.675 28.075 1.00 75.94 124 ALA A O 1
ATOM 957 N N . ARG A 1 125 ? -38.414 18.219 25.876 1.00 73.50 125 ARG A N 1
ATOM 958 C CA . ARG A 1 125 ? -37.445 19.269 25.560 1.00 73.50 125 ARG A CA 1
ATOM 959 C C . ARG A 1 125 ? -38.147 20.621 25.668 1.00 73.50 125 ARG A C 1
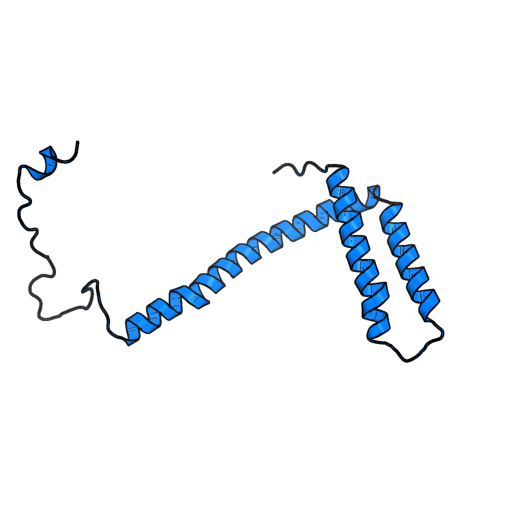ATOM 961 O O . ARG A 1 125 ? -39.269 20.777 25.191 1.00 73.50 125 ARG A O 1
ATOM 968 N N . GLU A 1 126 ? -37.494 21.579 26.313 1.00 78.94 126 GLU A N 1
ATOM 969 C CA . GLU A 1 126 ? -38.067 22.900 26.562 1.00 78.94 126 GLU A CA 1
ATOM 970 C C . GLU A 1 126 ? -38.452 23.600 25.249 1.00 78.94 126 GLU A C 1
ATOM 972 O O . GLU A 1 126 ? -37.687 23.599 24.283 1.00 78.94 126 GLU A O 1
ATOM 977 N N . LYS A 1 127 ? -39.664 24.169 25.196 1.00 73.38 127 LYS A N 1
ATOM 978 C CA . LYS A 1 127 ? -40.287 24.665 23.952 1.00 73.38 127 LYS A CA 1
ATOM 979 C C . LYS A 1 127 ? -39.485 25.784 23.276 1.00 73.38 127 LYS A C 1
ATOM 981 O O . LYS A 1 127 ? -39.532 25.911 22.057 1.00 73.38 127 LYS A O 1
ATOM 986 N N . ASP A 1 128 ? -38.705 26.538 24.048 1.00 76.06 128 ASP A N 1
ATOM 987 C CA . ASP A 1 128 ? -37.869 27.635 23.547 1.00 76.06 128 ASP A CA 1
ATOM 988 C C . ASP A 1 128 ? -36.464 27.207 23.098 1.00 76.06 128 ASP A C 1
ATOM 990 O O . ASP A 1 128 ? -35.686 28.039 22.629 1.00 76.06 128 ASP A O 1
ATOM 994 N N . HIS A 1 129 ? -36.131 25.914 23.160 1.00 75.62 129 HIS A N 1
ATOM 995 C CA . HIS A 1 129 ? -34.825 25.406 22.728 1.00 75.62 129 HIS A CA 1
ATOM 996 C C . HIS A 1 129 ? -34.520 25.728 21.254 1.00 75.62 129 HIS A C 1
ATOM 998 O O . HIS A 1 129 ? -33.375 26.000 20.901 1.00 75.62 129 HIS A O 1
ATOM 1004 N N . PHE A 1 130 ? -35.545 25.748 20.398 1.00 78.81 130 PHE A N 1
ATOM 1005 C CA . PHE A 1 130 ? -35.396 26.058 18.973 1.00 78.81 130 PHE A CA 1
ATOM 1006 C C . PHE A 1 130 ? -35.195 27.551 18.684 1.00 78.81 130 PHE A C 1
ATOM 1008 O O . PHE A 1 130 ? -34.689 27.896 17.621 1.00 78.81 130 PHE A O 1
ATOM 1015 N N . ARG A 1 131 ? -35.540 28.446 19.621 1.00 75.88 131 ARG A N 1
ATOM 1016 C CA . ARG A 1 131 ? -35.380 29.899 19.432 1.00 75.88 131 ARG A CA 1
ATOM 1017 C C . ARG A 1 131 ? -33.939 30.382 19.607 1.00 75.88 131 ARG A C 1
ATOM 1019 O O . ARG A 1 131 ? -33.653 31.512 19.245 1.00 75.88 131 ARG A O 1
ATOM 1026 N N . ARG A 1 132 ? -33.048 29.555 20.167 1.00 75.56 132 ARG A N 1
ATOM 1027 C CA . ARG A 1 132 ? -31.646 29.908 20.476 1.00 75.56 132 ARG A CA 1
ATOM 1028 C C . ARG A 1 132 ? -30.627 29.341 19.476 1.00 75.56 132 ARG A C 1
ATOM 1030 O O . ARG A 1 132 ? -29.439 29.323 19.774 1.00 75.56 132 ARG A O 1
ATOM 1037 N N . MET A 1 133 ? -31.086 28.791 18.349 1.00 74.44 133 MET A N 1
ATOM 1038 C CA . MET A 1 133 ? -30.227 28.127 17.353 1.00 74.44 133 MET A CA 1
ATOM 1039 C C . MET A 1 133 ? -29.700 29.059 16.249 1.00 74.44 133 MET A C 1
ATOM 1041 O O . MET A 1 133 ? -28.841 28.634 15.480 1.00 74.44 133 MET A O 1
ATOM 1045 N N . PHE A 1 134 ? -30.186 30.299 16.187 1.00 70.50 134 PHE A N 1
ATOM 1046 C CA . PHE A 1 134 ? -29.737 31.359 15.280 1.00 70.50 134 PHE A CA 1
ATOM 1047 C C . PHE A 1 134 ? -29.413 32.610 16.096 1.00 70.50 134 PHE A C 1
ATOM 1049 O O . PHE A 1 134 ? -28.602 33.422 15.604 1.00 70.50 134 PHE A O 1
#